Protein AF-A0AB36LYI0-F1 (afdb_monomer)

Radius of gyration: 13.9 Å; Cα contacts (8 Å, |Δi|>4): 112; chains: 1; bounding box: 27×40×31 Å

Solvent-accessible surface area (backbone atoms only — not comparable to full-atom values): 6978 Å² total; per-residue (Å²): 129,86,83,57,65,66,61,52,52,49,51,49,60,76,47,35,66,45,74,67,86,48,62,70,65,51,48,66,52,37,76,75,39,44,75,83,43,56,73,80,88,68,57,70,68,56,54,51,52,52,53,53,49,35,52,47,24,40,74,62,24,79,31,67,65,50,17,51,53,29,49,53,38,46,49,35,44,46,47,21,30,56,56,50,72,48,84,79,88,54,65,70,60,50,56,49,47,55,54,33,59,76,66,71,68,58,53,70,68,63,45,53,57,49,45,34,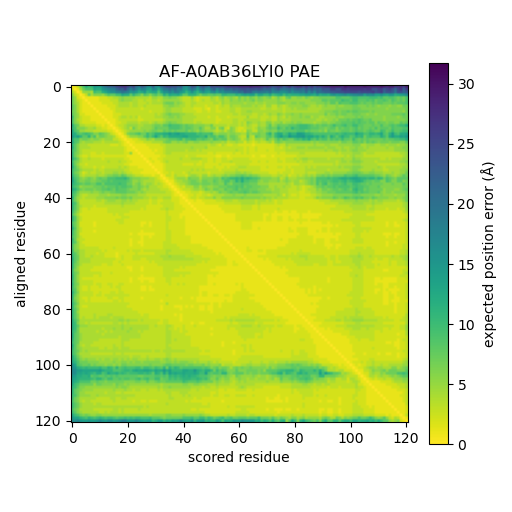71,75,67,76,101

pLDDT: mean 90.46, std 8.04, range [41.5, 97.25]

Secondary structure (DSSP, 8-state):
----HHHHHHHHHHHTT-SS--HHHHHHHHTT--TT--S--S-HHHHHHHHHHHHHHHHH-SSHHHHHHHHHHHHHHHHHHHHTTPPP--HHHHHHHHHHHHTT---HHHHHHHHHHHH--

Sequence (121 aa):
MEFNILDKLKSLKENSLNTGSLFEELGGISDLFSPYLTEKIFENEILTNIWNILIYIYIHNPNKENRLEALSVMYDFYIYTVNIGFSVDKKELNEQYLKLHGNHELDQESKEILEEILFDI

Foldseek 3Di:
DDPDLVVLLVVLQVCLQPQDDCLVSLVVLLVVFALPDLDDPDDLVSLQSLLVSLLSSLQRHPHPVSNVSSLVSNLSSLSRCVSNVHDYDCVSVVVVLVVCVVVVNDDPVSNVSSCCSPVVD

Mean predicted aligned error: 4.12 Å

Organism: Acinetobacter nosocomialis (NCBI:txid106654)

Nearest PDB structures (foldseek):
  6w2v-assembly1_A  TM=5.405E-01  e=4.784E-01  synthetic construct

Structure (mmCIF, N/CA/C/O backbone):
data_AF-A0AB36LYI0-F1
#
_entry.id   AF-A0AB36LYI0-F1
#
loop_
_atom_site.group_PDB
_atom_site.id
_atom_site.type_symbol
_atom_site.label_atom_id
_atom_site.label_alt_id
_atom_site.label_comp_id
_atom_site.label_asym_id
_atom_site.label_entity_id
_atom_site.label_seq_id
_atom_site.pdbx_PDB_ins_code
_atom_site.Cartn_x
_atom_site.Cartn_y
_atom_site.Cartn_z
_atom_site.occupancy
_atom_site.B_iso_or_equiv
_atom_site.auth_seq_id
_atom_site.auth_comp_id
_atom_site.auth_asym_id
_atom_site.auth_atom_id
_atom_site.pdbx_PDB_model_num
ATOM 1 N N . MET A 1 1 ? -1.630 24.682 12.964 1.00 41.50 1 MET A N 1
ATOM 2 C CA . MET A 1 1 ? -1.615 24.513 11.500 1.00 41.50 1 MET A CA 1
ATOM 3 C C . MET A 1 1 ? -2.567 23.366 11.233 1.00 41.50 1 MET A C 1
ATOM 5 O O . MET A 1 1 ? -2.309 22.287 11.747 1.00 41.50 1 MET A O 1
ATOM 9 N N . GLU A 1 2 ? -3.726 23.623 10.625 1.00 47.28 2 GLU A N 1
ATOM 10 C CA . GLU A 1 2 ? -4.670 22.550 10.286 1.00 47.28 2 GLU A CA 1
ATOM 11 C C . GLU A 1 2 ? -4.005 21.634 9.263 1.00 47.28 2 GLU A C 1
ATOM 13 O O . GLU A 1 2 ? -3.550 22.083 8.212 1.00 47.28 2 GLU A O 1
ATOM 18 N N . PHE A 1 3 ? -3.881 20.358 9.610 1.00 63.78 3 PHE A N 1
ATOM 19 C CA . PHE A 1 3 ? -3.395 19.347 8.693 1.00 63.78 3 PHE A CA 1
ATOM 20 C C . PHE A 1 3 ? -4.483 19.086 7.647 1.00 63.78 3 PHE A C 1
ATOM 22 O O . PHE A 1 3 ? -5.468 18.408 7.935 1.00 63.78 3 PHE A O 1
ATOM 29 N N . ASN A 1 4 ? -4.335 19.644 6.443 1.00 83.69 4 ASN A N 1
ATOM 30 C CA . ASN A 1 4 ? -5.264 19.364 5.353 1.00 83.69 4 ASN A CA 1
ATOM 31 C C . ASN A 1 4 ? -4.791 18.142 4.558 1.00 83.69 4 ASN A C 1
ATOM 33 O O . ASN A 1 4 ? -4.040 18.255 3.586 1.00 83.69 4 ASN A O 1
ATOM 37 N N . ILE A 1 5 ? -5.244 16.960 4.982 1.00 84.00 5 ILE A N 1
ATOM 38 C CA . ILE A 1 5 ? -4.981 15.688 4.297 1.00 84.00 5 ILE A CA 1
ATOM 39 C C . ILE A 1 5 ? -5.347 15.749 2.806 1.00 84.00 5 ILE A C 1
ATOM 41 O O . ILE A 1 5 ? -4.650 15.171 1.979 1.00 84.00 5 ILE A O 1
ATOM 45 N N . LEU A 1 6 ? -6.388 16.501 2.435 1.00 85.56 6 LEU A N 1
ATOM 46 C CA . LEU A 1 6 ? -6.842 16.596 1.048 1.00 85.56 6 LEU A CA 1
ATOM 47 C C . LEU A 1 6 ? -5.826 17.318 0.156 1.00 85.56 6 LEU A C 1
ATOM 49 O O . LEU A 1 6 ? -5.579 16.872 -0.963 1.00 85.56 6 LEU A O 1
ATOM 53 N N . ASP A 1 7 ? -5.196 18.384 0.655 1.00 86.00 7 ASP A N 1
ATOM 54 C CA . ASP A 1 7 ? -4.165 19.112 -0.096 1.00 86.00 7 ASP A CA 1
ATOM 55 C C . ASP A 1 7 ? -2.913 18.248 -0.290 1.00 86.00 7 ASP A C 1
ATOM 57 O O . ASP A 1 7 ? -2.338 18.215 -1.381 1.00 86.00 7 ASP A O 1
ATOM 61 N N . LYS A 1 8 ? -2.529 17.480 0.739 1.00 84.81 8 LYS A N 1
ATOM 62 C CA . LYS A 1 8 ? -1.425 16.516 0.634 1.00 84.81 8 LYS A CA 1
ATOM 63 C C . LYS A 1 8 ? -1.722 15.409 -0.369 1.00 84.81 8 LYS A C 1
ATOM 65 O O . LYS A 1 8 ? -0.877 15.121 -1.211 1.00 84.81 8 LYS A O 1
ATOM 70 N N . LEU A 1 9 ? -2.921 14.829 -0.327 1.00 88.12 9 LEU A N 1
ATOM 71 C CA . LEU A 1 9 ? -3.327 13.795 -1.281 1.00 88.12 9 LEU A CA 1
ATOM 72 C C . LEU A 1 9 ? -3.368 14.324 -2.711 1.00 88.12 9 LEU A C 1
ATOM 74 O O . LEU A 1 9 ? -2.956 13.628 -3.639 1.00 88.12 9 LEU A O 1
ATOM 78 N N . LYS A 1 10 ? -3.812 15.569 -2.898 1.00 87.62 10 LYS A N 1
ATOM 79 C CA . LYS A 1 10 ? -3.771 16.229 -4.200 1.00 87.62 10 LYS A CA 1
ATOM 80 C C . LYS A 1 10 ? -2.333 16.380 -4.704 1.00 87.62 10 LYS A C 1
ATOM 82 O O . LYS A 1 10 ? -2.059 15.972 -5.829 1.00 87.62 10 LYS A O 1
ATOM 87 N N . SER A 1 11 ? -1.424 16.883 -3.866 1.00 85.81 11 SER A N 1
ATOM 88 C CA . SER A 1 11 ? -0.002 17.016 -4.214 1.00 85.81 11 SER A CA 1
ATOM 89 C C . SER A 1 11 ? 0.639 15.667 -4.557 1.00 85.81 11 SER A C 1
ATOM 91 O O . SER A 1 11 ? 1.289 15.535 -5.592 1.00 85.81 11 SER A O 1
ATOM 93 N N . LEU A 1 12 ? 0.406 14.637 -3.737 1.00 87.56 12 LEU A N 1
ATOM 94 C CA . LEU A 1 12 ? 0.902 13.278 -3.979 1.00 87.56 12 LEU A CA 1
ATOM 95 C C . LEU A 1 12 ? 0.394 12.717 -5.300 1.00 87.56 12 LEU A C 1
ATOM 97 O O . LEU A 1 12 ? 1.159 12.136 -6.061 1.00 87.56 12 LEU A O 1
ATOM 101 N N . LYS A 1 13 ? -0.888 12.920 -5.605 1.00 87.81 13 LYS A N 1
ATOM 102 C CA . LYS A 1 13 ? -1.471 12.475 -6.867 1.00 87.81 13 LYS A CA 1
ATOM 10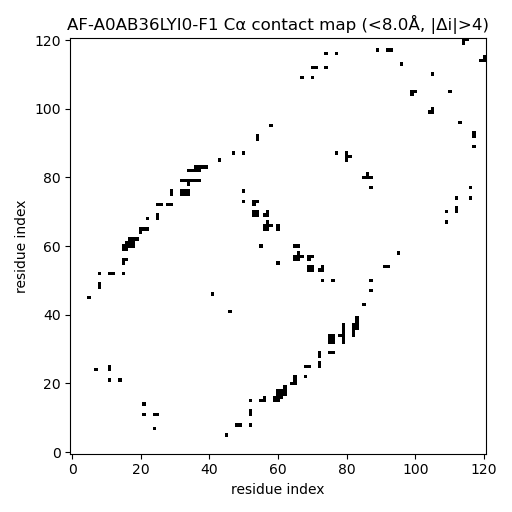3 C C . LYS A 1 13 ? -0.850 13.195 -8.065 1.00 87.81 13 LYS A C 1
ATOM 105 O O . LYS A 1 13 ? -0.524 12.540 -9.052 1.00 87.81 13 LYS A O 1
ATOM 110 N N . GLU A 1 14 ? -0.657 14.509 -7.984 1.00 87.56 14 GLU A N 1
ATOM 111 C CA . GLU A 1 14 ? -0.038 15.314 -9.048 1.00 87.56 14 GLU A CA 1
ATOM 112 C C . GLU A 1 14 ? 1.436 14.940 -9.277 1.00 87.56 14 GLU A C 1
ATOM 114 O O . GLU A 1 14 ? 1.886 14.877 -10.420 1.00 87.56 14 GLU A O 1
ATOM 119 N N . ASN A 1 15 ? 2.162 14.608 -8.207 1.00 86.69 15 ASN A N 1
ATOM 120 C CA . ASN A 1 15 ? 3.575 14.227 -8.253 1.00 86.69 15 ASN A CA 1
ATOM 121 C C . ASN A 1 15 ? 3.812 12.709 -8.323 1.00 86.69 15 ASN A C 1
ATOM 123 O O . ASN A 1 15 ? 4.956 12.265 -8.354 1.00 86.69 15 ASN A O 1
ATOM 127 N N . SER A 1 16 ? 2.753 11.902 -8.399 1.00 84.62 16 SER A N 1
ATOM 128 C CA . SER A 1 16 ? 2.807 10.434 -8.281 1.00 84.62 16 SER A CA 1
ATOM 129 C C . SER A 1 16 ? 3.694 9.732 -9.311 1.00 84.62 16 SER A C 1
ATOM 131 O O . SER A 1 16 ? 4.162 8.626 -9.056 1.00 84.62 16 SER A O 1
ATOM 133 N N . LEU A 1 17 ? 3.941 10.364 -10.461 1.00 88.69 17 LEU A N 1
ATOM 134 C CA . LEU A 1 17 ? 4.803 9.857 -11.536 1.00 88.69 17 LEU A CA 1
ATOM 135 C C . LEU A 1 17 ? 6.139 10.607 -11.645 1.00 88.69 17 LEU A C 1
ATOM 137 O O . LEU A 1 17 ? 6.896 10.391 -12.592 1.00 88.69 17 LEU A O 1
ATOM 141 N N . ASN A 1 18 ? 6.424 11.509 -10.707 1.00 84.50 18 ASN A N 1
ATOM 142 C CA . ASN A 1 18 ? 7.675 12.250 -10.675 1.00 84.50 18 ASN A CA 1
ATOM 143 C C . ASN A 1 18 ? 8.848 11.292 -10.400 1.00 84.50 18 ASN A C 1
ATOM 145 O O . ASN A 1 18 ? 8.731 10.335 -9.633 1.00 84.50 18 ASN A O 1
ATOM 149 N N . THR A 1 19 ? 9.986 11.554 -11.045 1.00 82.50 19 THR A N 1
ATOM 150 C CA . THR A 1 19 ? 11.245 10.834 -10.814 1.00 82.50 19 THR A CA 1
ATOM 151 C C . THR A 1 19 ? 12.001 11.346 -9.587 1.00 82.50 19 THR A C 1
ATOM 153 O O . THR A 1 19 ? 12.882 10.644 -9.091 1.00 82.50 19 THR A O 1
ATOM 156 N N . GLY A 1 20 ? 11.692 12.563 -9.121 1.00 88.06 20 GLY A N 1
ATOM 157 C CA . GLY A 1 20 ? 12.197 13.110 -7.860 1.00 88.06 20 GLY A CA 1
ATOM 158 C C . GLY A 1 20 ? 11.691 12.327 -6.646 1.00 88.06 20 GLY A C 1
ATOM 159 O O . GLY A 1 20 ? 10.727 11.572 -6.751 1.00 88.06 20 GLY A O 1
ATOM 160 N N . SER A 1 21 ? 12.365 12.489 -5.507 1.00 89.44 21 SER A N 1
ATOM 161 C CA . SER A 1 21 ? 11.985 11.819 -4.258 1.00 89.44 21 SER A CA 1
ATOM 162 C C . SER A 1 21 ? 10.623 12.311 -3.763 1.00 89.44 21 SER A C 1
ATOM 164 O O . SER A 1 21 ? 10.391 13.517 -3.744 1.00 89.44 21 SER A O 1
ATOM 166 N N . LEU A 1 22 ? 9.761 11.372 -3.361 1.00 91.25 22 LEU A N 1
ATOM 167 C CA . LEU A 1 22 ? 8.479 11.622 -2.686 1.00 91.25 22 LEU A CA 1
ATOM 168 C C . LEU A 1 22 ? 8.560 11.377 -1.169 1.00 91.25 22 LEU A C 1
ATOM 170 O O . LEU A 1 22 ? 7.536 11.196 -0.510 1.00 91.25 22 LEU A O 1
ATOM 174 N N . PHE A 1 23 ? 9.774 11.300 -0.617 1.00 88.56 23 PHE A N 1
ATOM 175 C CA . PHE A 1 23 ? 10.014 10.914 0.773 1.00 88.56 23 PHE A CA 1
ATOM 176 C C . PHE A 1 23 ? 9.294 11.821 1.782 1.00 88.56 23 PHE A C 1
ATOM 178 O O . PHE A 1 23 ? 8.676 11.325 2.718 1.00 88.56 23 PHE A O 1
ATOM 185 N N . GLU A 1 24 ? 9.322 13.145 1.592 1.00 88.44 24 GLU A N 1
ATOM 186 C CA . GLU A 1 24 ? 8.662 14.074 2.521 1.00 88.44 24 GLU A CA 1
ATOM 187 C C . GLU A 1 24 ? 7.134 13.954 2.461 1.00 88.44 24 GLU A C 1
ATOM 189 O O . GLU A 1 24 ? 6.447 14.000 3.487 1.00 88.44 24 GLU A O 1
ATOM 194 N N . GLU A 1 25 ? 6.582 13.789 1.261 1.00 90.38 25 GLU A N 1
ATOM 195 C CA . GLU A 1 25 ? 5.149 13.651 1.065 1.00 90.38 25 GLU A CA 1
ATOM 196 C C . GLU A 1 25 ? 4.624 12.329 1.624 1.00 90.38 25 GLU A C 1
ATOM 198 O O . GLU A 1 25 ? 3.612 12.341 2.327 1.00 90.38 25 GLU A O 1
ATOM 203 N N . LEU A 1 26 ? 5.312 11.217 1.343 1.00 91.94 26 LEU A N 1
ATOM 204 C CA . LEU A 1 26 ? 4.958 9.881 1.827 1.00 91.94 26 LEU A CA 1
ATOM 205 C C . LEU A 1 26 ? 5.175 9.753 3.337 1.00 91.94 26 LEU A C 1
ATOM 207 O O . LEU A 1 26 ? 4.261 9.315 4.037 1.00 91.94 26 LEU A O 1
ATOM 211 N N . GLY A 1 27 ? 6.306 10.233 3.860 1.00 89.25 27 GLY A N 1
ATOM 212 C CA . GLY A 1 27 ? 6.569 10.270 5.300 1.00 89.25 27 GLY A CA 1
ATOM 213 C C . GLY A 1 27 ? 5.501 11.069 6.045 1.00 89.25 27 GLY A C 1
ATOM 214 O O . GLY A 1 27 ? 4.943 10.614 7.036 1.00 89.25 27 GLY A O 1
ATOM 215 N N . GLY A 1 28 ? 5.078 12.204 5.483 1.00 89.44 28 GLY A N 1
ATOM 216 C CA . GLY A 1 28 ? 3.999 12.999 6.056 1.00 89.44 28 GLY A CA 1
ATOM 217 C C . GLY A 1 28 ? 2.592 12.389 5.958 1.00 89.44 28 GLY A C 1
ATOM 218 O O . GLY A 1 28 ? 1.666 13.001 6.499 1.00 89.44 28 GLY A O 1
ATOM 219 N N . ILE A 1 29 ? 2.409 11.277 5.234 1.00 90.69 29 ILE A N 1
ATOM 220 C CA . ILE A 1 29 ? 1.215 10.418 5.283 1.00 90.69 29 ILE A CA 1
ATOM 221 C C . ILE A 1 29 ? 1.418 9.316 6.326 1.00 90.69 29 ILE A C 1
ATOM 223 O O . ILE A 1 29 ? 0.522 9.126 7.143 1.00 90.69 29 ILE A O 1
ATOM 227 N N . SER A 1 30 ? 2.578 8.646 6.335 1.00 89.94 30 SER A N 1
ATOM 228 C CA . SER A 1 30 ? 2.936 7.631 7.343 1.00 89.94 30 SER A CA 1
ATOM 229 C C . SER A 1 30 ? 2.812 8.178 8.769 1.00 89.94 30 SER A C 1
ATOM 231 O O . SER A 1 30 ? 2.167 7.549 9.598 1.00 89.94 30 SER A O 1
ATOM 233 N N . ASP A 1 31 ? 3.263 9.412 9.027 1.00 89.94 31 ASP A N 1
ATOM 234 C CA . ASP A 1 31 ? 3.181 10.074 10.340 1.00 89.94 31 ASP A CA 1
ATOM 235 C C . ASP A 1 31 ? 1.758 10.144 10.933 1.00 89.94 31 ASP A C 1
ATOM 237 O O . ASP A 1 31 ? 1.584 10.321 12.142 1.00 89.94 31 ASP A O 1
ATOM 241 N N . LEU A 1 32 ? 0.718 10.043 10.099 1.00 88.69 32 LEU A N 1
ATOM 242 C CA . LEU A 1 32 ? -0.679 10.047 10.547 1.00 88.69 32 LEU A CA 1
ATOM 243 C C . LEU A 1 32 ? -1.141 8.694 11.075 1.00 88.69 32 LEU A C 1
ATOM 245 O O . LEU A 1 32 ? -2.131 8.622 11.807 1.00 88.69 32 LEU A O 1
ATOM 249 N N . PHE A 1 33 ? -0.472 7.628 10.654 1.00 87.69 33 PHE A N 1
ATOM 250 C CA . PHE A 1 33 ? -0.882 6.260 10.883 1.00 87.69 33 PHE A CA 1
ATOM 251 C C . PHE A 1 33 ? 0.126 5.604 11.805 1.00 87.69 33 PHE A C 1
ATOM 253 O O . PHE A 1 33 ? 1.234 5.252 11.427 1.00 87.69 33 PHE A O 1
ATOM 260 N N . SER A 1 34 ? -0.279 5.435 13.059 1.00 80.94 34 SER A N 1
ATOM 261 C CA . SER A 1 34 ? 0.465 4.591 13.979 1.00 80.94 34 SER A CA 1
ATOM 262 C C . SER A 1 34 ? -0.110 3.177 13.943 1.00 80.94 34 SER A C 1
ATOM 264 O O . SER A 1 34 ? -1.334 3.031 14.023 1.00 80.94 34 SER A O 1
ATOM 266 N N . PRO A 1 35 ? 0.733 2.130 13.965 1.00 74.06 35 PRO A N 1
ATOM 267 C CA . PRO A 1 35 ? 0.271 0.753 14.124 1.00 74.06 35 PRO A CA 1
ATOM 268 C C . PRO A 1 35 ? -0.415 0.499 15.479 1.00 74.06 35 PRO A C 1
ATOM 270 O O . PRO A 1 35 ? -1.022 -0.549 15.672 1.00 74.06 35 PRO A O 1
ATOM 273 N N . TYR A 1 36 ? -0.353 1.446 16.424 1.00 83.19 36 TYR A N 1
ATOM 274 C CA . TYR A 1 36 ? -1.053 1.379 17.713 1.00 83.19 36 TYR A CA 1
ATOM 275 C C . TYR A 1 36 ? -2.352 2.189 17.743 1.00 83.19 36 TYR A C 1
ATOM 277 O O . TYR A 1 36 ? -3.065 2.173 18.748 1.00 83.19 36 TYR A O 1
ATOM 285 N N . LEU A 1 37 ? -2.653 2.932 16.676 1.00 88.75 37 LEU A N 1
ATOM 286 C CA . LEU A 1 37 ? -3.862 3.733 16.605 1.00 88.75 37 LEU A CA 1
ATOM 287 C C . LEU A 1 37 ? -5.059 2.817 16.333 1.00 88.75 37 LEU A C 1
ATOM 289 O O . LEU A 1 37 ? -5.100 2.099 15.337 1.00 88.75 37 LEU A O 1
ATOM 293 N N . THR A 1 38 ? -6.036 2.859 17.234 1.00 88.94 38 THR A N 1
ATOM 294 C CA . THR A 1 38 ? -7.276 2.065 17.167 1.00 88.94 38 THR A CA 1
ATOM 295 C C . THR A 1 38 ? -8.518 2.933 16.976 1.00 88.94 38 THR A C 1
ATOM 297 O O . THR A 1 38 ? -9.628 2.419 16.847 1.00 88.94 38 THR A O 1
ATOM 300 N N . GLU A 1 39 ? -8.347 4.256 16.934 1.00 90.94 39 GLU A N 1
ATOM 301 C CA . GLU A 1 39 ? -9.421 5.206 16.673 1.00 90.94 39 GLU A CA 1
ATOM 302 C C . GLU A 1 39 ? -9.465 5.594 15.193 1.00 90.94 39 GLU A C 1
ATOM 304 O O . GLU A 1 39 ? -8.452 5.854 14.534 1.00 90.94 39 GLU A O 1
ATOM 309 N N . LYS A 1 40 ? -10.683 5.665 14.660 1.00 90.81 40 LYS A N 1
ATOM 310 C CA . LYS A 1 40 ? -10.922 6.130 13.302 1.00 90.81 40 LYS A CA 1
ATOM 311 C C . LYS A 1 40 ? -10.830 7.657 13.241 1.00 90.81 40 LYS A C 1
ATOM 313 O O . LYS A 1 40 ? -11.758 8.344 13.657 1.00 90.81 40 LYS A O 1
ATOM 318 N N . ILE A 1 41 ? -9.737 8.168 12.674 1.00 89.81 41 ILE A N 1
ATOM 319 C CA . ILE A 1 41 ? -9.440 9.609 12.596 1.00 89.81 41 ILE A CA 1
ATOM 320 C C . ILE A 1 41 ? -9.863 10.254 11.268 1.00 89.81 41 ILE A C 1
ATOM 322 O O . ILE A 1 41 ? -9.930 11.476 11.174 1.00 89.81 41 ILE A O 1
ATOM 326 N N . PHE A 1 42 ? -10.190 9.449 10.251 1.00 91.31 42 PHE A N 1
ATOM 327 C CA . PHE A 1 42 ? -10.646 9.923 8.942 1.00 91.31 42 PHE A CA 1
ATOM 328 C C . PHE A 1 42 ? -11.909 9.197 8.472 1.00 91.31 42 PHE A C 1
ATOM 330 O O . PHE A 1 42 ? -12.185 8.054 8.844 1.00 91.31 42 PHE A O 1
ATOM 337 N N . GLU A 1 43 ? -12.679 9.860 7.612 1.00 93.44 43 GLU A N 1
ATOM 338 C CA . GLU A 1 43 ? -13.828 9.259 6.937 1.00 93.44 43 GLU A CA 1
ATOM 339 C C . GLU A 1 43 ? -13.398 8.171 5.939 1.00 93.44 43 GLU A C 1
ATOM 341 O O . GLU A 1 43 ? -12.297 8.209 5.388 1.00 93.44 43 GLU A O 1
ATOM 346 N N . ASN A 1 44 ? -14.289 7.211 5.659 1.00 94.50 44 ASN A N 1
ATOM 347 C CA . ASN A 1 44 ? -13.997 6.083 4.759 1.00 94.50 44 ASN A CA 1
ATOM 348 C C . ASN A 1 44 ? -13.551 6.531 3.362 1.00 94.50 44 ASN A C 1
ATOM 350 O O . ASN A 1 44 ? -12.707 5.876 2.756 1.00 94.50 44 ASN A O 1
ATOM 354 N N . GLU A 1 45 ? -14.114 7.625 2.846 1.00 94.38 45 GLU A N 1
ATOM 355 C CA . GLU A 1 45 ? -13.744 8.170 1.537 1.00 94.38 45 GLU A CA 1
ATOM 356 C C . GLU A 1 45 ? -12.278 8.619 1.512 1.00 94.38 45 GLU A C 1
ATOM 358 O O . GLU A 1 45 ? -11.547 8.310 0.573 1.00 94.38 45 GLU A O 1
ATOM 363 N N . ILE A 1 46 ? -11.820 9.281 2.578 1.00 94.31 46 ILE A N 1
ATOM 364 C CA . ILE A 1 46 ? -10.428 9.720 2.710 1.00 94.31 46 ILE A CA 1
ATOM 365 C C . ILE A 1 46 ? -9.508 8.501 2.807 1.00 94.31 46 ILE A C 1
ATOM 367 O O . ILE A 1 46 ? -8.525 8.435 2.077 1.00 94.31 46 ILE A O 1
ATOM 371 N N . LEU A 1 47 ? -9.852 7.512 3.640 1.00 95.56 47 LEU A N 1
ATOM 372 C CA . LEU A 1 47 ? -9.076 6.271 3.773 1.00 95.56 47 LEU A CA 1
ATOM 373 C C . LEU A 1 47 ? -8.949 5.528 2.434 1.00 95.56 47 LEU A C 1
ATOM 375 O O . LEU A 1 47 ? -7.863 5.097 2.055 1.00 95.56 47 LEU A O 1
ATOM 379 N N . THR A 1 48 ? -10.047 5.449 1.682 1.00 96.25 48 THR A N 1
ATOM 380 C CA . THR A 1 48 ? -10.068 4.847 0.342 1.00 96.25 48 THR A CA 1
ATOM 381 C C . THR A 1 48 ? -9.170 5.620 -0.627 1.00 96.25 48 THR A C 1
ATOM 383 O O . THR A 1 48 ? -8.406 5.022 -1.380 1.00 96.25 48 THR A O 1
ATOM 386 N N . ASN A 1 49 ? -9.213 6.955 -0.594 1.00 95.38 49 ASN A N 1
ATOM 387 C CA . ASN A 1 49 ? -8.375 7.793 -1.450 1.00 95.38 49 ASN A CA 1
ATOM 388 C C . ASN A 1 49 ? -6.880 7.659 -1.128 1.00 95.38 49 ASN A C 1
ATOM 390 O O . ASN A 1 49 ? -6.077 7.606 -2.058 1.00 95.38 49 ASN A O 1
ATOM 394 N N . ILE A 1 50 ? -6.512 7.580 0.155 1.00 95.81 50 ILE A N 1
ATOM 395 C CA . ILE A 1 50 ? -5.126 7.336 0.588 1.00 95.81 50 ILE A CA 1
ATOM 396 C C . ILE A 1 50 ? -4.637 6.009 0.018 1.00 95.81 50 ILE A C 1
ATOM 398 O O . ILE A 1 50 ? -3.635 5.985 -0.695 1.00 95.81 50 ILE A O 1
ATOM 402 N N . TRP A 1 51 ? -5.389 4.935 0.255 1.00 97.25 51 TRP A N 1
ATOM 403 C CA . TRP A 1 51 ? -5.049 3.600 -0.227 1.00 97.25 51 TRP A CA 1
ATOM 404 C C . TRP A 1 51 ? -4.837 3.554 -1.745 1.00 97.25 51 TRP A C 1
ATOM 406 O O . TRP A 1 51 ? -3.806 3.080 -2.220 1.00 97.25 51 TRP A O 1
ATOM 416 N N . ASN A 1 52 ? -5.770 4.125 -2.510 1.00 96.44 52 ASN A N 1
ATOM 417 C CA . ASN A 1 52 ? -5.703 4.131 -3.971 1.00 96.44 52 ASN A CA 1
ATOM 418 C C . ASN A 1 52 ? -4.497 4.918 -4.504 1.00 96.44 52 ASN A C 1
ATOM 420 O O . ASN A 1 52 ? -3.881 4.513 -5.487 1.00 96.44 52 ASN A O 1
ATOM 424 N N . ILE A 1 53 ? -4.143 6.044 -3.874 1.00 95.94 53 ILE A N 1
ATOM 425 C CA . ILE A 1 53 ? -2.964 6.828 -4.270 1.00 95.94 53 ILE A CA 1
ATOM 426 C C . ILE A 1 53 ? -1.681 6.051 -3.978 1.00 95.94 53 ILE A C 1
ATOM 428 O O . ILE A 1 53 ? -0.785 6.032 -4.821 1.00 95.94 53 ILE A O 1
ATOM 432 N N . LEU A 1 54 ? -1.596 5.392 -2.821 1.00 96.94 54 LEU A N 1
ATOM 433 C CA . LEU A 1 54 ? -0.429 4.595 -2.456 1.00 96.94 54 LEU A CA 1
ATOM 434 C C . LEU A 1 54 ? -0.230 3.410 -3.412 1.00 96.94 54 LEU A C 1
ATOM 436 O O . LEU A 1 54 ? 0.874 3.241 -3.930 1.00 96.94 54 LEU A O 1
ATOM 440 N N . ILE A 1 55 ? -1.301 2.670 -3.740 1.00 97.00 55 ILE A N 1
ATOM 441 C CA . ILE A 1 55 ? -1.268 1.619 -4.773 1.00 97.00 55 ILE A CA 1
ATOM 442 C C . ILE A 1 55 ? -0.780 2.194 -6.101 1.00 97.00 55 ILE A C 1
ATOM 444 O O . ILE A 1 55 ? 0.124 1.638 -6.725 1.00 97.00 55 ILE A O 1
ATOM 448 N N . TYR A 1 56 ? -1.340 3.324 -6.531 1.00 95.94 56 TYR A N 1
ATOM 449 C CA . TYR A 1 56 ? -0.975 3.929 -7.805 1.00 95.94 56 TYR A CA 1
ATOM 450 C C . TYR A 1 56 ? 0.516 4.302 -7.863 1.00 95.94 56 TYR A C 1
ATOM 452 O O . TYR A 1 56 ? 1.184 4.018 -8.859 1.00 95.94 56 TYR A O 1
ATOM 460 N N . ILE A 1 57 ? 1.063 4.898 -6.797 1.00 96.06 57 ILE A N 1
ATOM 461 C CA . ILE A 1 57 ? 2.495 5.222 -6.705 1.00 96.06 57 ILE A CA 1
ATOM 462 C C . ILE A 1 57 ? 3.326 3.936 -6.730 1.00 96.06 57 ILE A C 1
ATOM 464 O O . ILE A 1 57 ? 4.267 3.844 -7.519 1.00 96.06 57 ILE A O 1
ATOM 468 N N . TYR A 1 58 ? 2.956 2.931 -5.932 1.00 95.88 58 TYR A N 1
ATOM 469 C CA . TYR A 1 58 ? 3.652 1.646 -5.891 1.00 95.88 58 TYR A CA 1
ATOM 470 C C . TYR A 1 58 ? 3.710 0.968 -7.268 1.00 95.88 58 TYR A C 1
ATOM 472 O O . TYR A 1 58 ? 4.754 0.454 -7.657 1.00 95.88 58 TYR A O 1
ATOM 480 N N . ILE A 1 59 ? 2.624 0.990 -8.041 1.00 94.38 59 ILE A N 1
ATOM 481 C CA . ILE A 1 59 ? 2.559 0.301 -9.337 1.00 94.38 59 ILE A CA 1
ATOM 482 C C . ILE A 1 59 ? 3.229 1.110 -10.453 1.00 94.38 59 ILE A C 1
ATOM 484 O O . ILE A 1 59 ? 3.910 0.537 -11.309 1.00 94.38 59 ILE A O 1
ATOM 488 N N . HIS A 1 60 ? 3.024 2.429 -10.481 1.00 94.06 60 HIS A N 1
ATOM 489 C CA . HIS A 1 60 ? 3.307 3.243 -11.665 1.00 94.06 60 HIS A CA 1
ATOM 490 C C . HIS A 1 60 ? 4.477 4.213 -11.524 1.00 94.06 60 HIS A C 1
ATOM 492 O O . HIS A 1 60 ? 4.950 4.713 -12.550 1.00 94.06 60 HIS A O 1
ATOM 498 N N . ASN A 1 61 ? 4.964 4.503 -10.312 1.00 95.44 61 ASN A N 1
ATOM 499 C CA . ASN A 1 61 ? 6.057 5.460 -10.173 1.00 95.44 61 ASN A CA 1
ATOM 500 C C . ASN A 1 61 ? 7.329 4.908 -10.851 1.00 95.44 61 ASN A C 1
ATOM 502 O O . ASN A 1 61 ? 7.715 3.766 -10.590 1.00 95.44 61 ASN A O 1
ATOM 506 N N . PRO A 1 62 ? 8.005 5.680 -11.723 1.00 93.25 62 PRO A N 1
ATOM 507 C CA . PRO A 1 62 ? 9.194 5.206 -12.432 1.00 93.25 62 PRO A CA 1
ATOM 508 C C . PRO A 1 62 ? 10.399 4.981 -11.505 1.00 93.25 62 PRO A C 1
ATOM 510 O O . PRO A 1 62 ? 11.234 4.115 -11.782 1.00 93.25 62 PRO A O 1
ATOM 513 N N . ASN A 1 63 ? 10.485 5.711 -10.392 1.00 93.56 63 ASN A N 1
ATOM 514 C CA . ASN A 1 63 ? 11.559 5.599 -9.414 1.00 93.56 63 ASN A CA 1
ATOM 515 C C . ASN A 1 63 ? 11.288 4.431 -8.444 1.00 93.56 63 ASN A C 1
ATOM 517 O O . ASN A 1 63 ? 10.246 4.377 -7.793 1.00 93.56 63 ASN A O 1
ATOM 521 N N . LYS A 1 64 ? 12.241 3.492 -8.336 1.00 91.56 64 LYS A N 1
ATOM 522 C CA . LYS A 1 64 ? 12.128 2.327 -7.444 1.00 91.56 64 LYS A CA 1
ATOM 523 C C . LYS A 1 64 ? 12.032 2.723 -5.968 1.00 91.56 64 LYS A C 1
ATOM 525 O O . LYS A 1 64 ? 11.261 2.101 -5.251 1.00 91.56 64 LYS A O 1
ATOM 530 N N . GLU A 1 65 ? 12.777 3.732 -5.533 1.00 93.19 65 GLU A N 1
ATOM 531 C CA . GLU A 1 65 ? 12.792 4.176 -4.134 1.00 93.19 65 GLU A CA 1
ATOM 532 C C . GLU A 1 65 ? 11.417 4.704 -3.721 1.00 93.19 65 GLU A C 1
ATOM 534 O O . GLU A 1 65 ? 10.887 4.281 -2.704 1.00 93.19 65 GLU A O 1
ATOM 539 N N . ASN A 1 66 ? 10.770 5.506 -4.573 1.00 94.81 66 ASN A N 1
ATOM 540 C CA . ASN A 1 66 ? 9.403 5.977 -4.325 1.00 94.81 66 ASN A CA 1
ATOM 541 C C . ASN A 1 66 ? 8.387 4.827 -4.261 1.00 94.81 66 ASN A C 1
ATOM 543 O O . ASN A 1 66 ? 7.440 4.893 -3.482 1.00 94.81 66 ASN A O 1
ATOM 547 N N . ARG A 1 67 ? 8.562 3.776 -5.081 1.00 94.81 67 ARG A N 1
ATOM 548 C CA . ARG A 1 67 ? 7.705 2.581 -5.009 1.00 94.81 67 ARG A CA 1
ATOM 549 C C . ARG A 1 67 ? 7.883 1.858 -3.674 1.00 94.81 67 ARG A C 1
ATOM 551 O O . ARG A 1 67 ? 6.889 1.495 -3.060 1.00 94.81 67 ARG A O 1
ATOM 558 N N . LEU A 1 68 ? 9.123 1.658 -3.227 1.00 94.12 68 LEU A N 1
ATOM 559 C CA . LEU A 1 68 ? 9.411 0.997 -1.950 1.00 94.12 68 LEU A CA 1
ATOM 560 C C . LEU A 1 68 ? 8.912 1.817 -0.757 1.00 94.12 68 LEU A C 1
ATOM 562 O O . LEU A 1 68 ? 8.276 1.263 0.132 1.00 94.12 68 LEU A O 1
ATOM 566 N N . GLU A 1 69 ? 9.119 3.132 -0.780 1.00 94.44 69 GLU A N 1
ATOM 567 C CA . GLU A 1 69 ? 8.594 4.037 0.242 1.00 94.44 69 GLU A CA 1
ATOM 568 C C . GLU A 1 69 ? 7.064 3.945 0.303 1.00 94.44 69 GLU A C 1
ATOM 570 O O . GLU A 1 69 ? 6.492 3.736 1.369 1.00 94.44 69 GLU A O 1
ATOM 575 N N . ALA A 1 70 ? 6.386 3.993 -0.850 1.00 96.00 70 ALA A N 1
ATOM 576 C CA . ALA A 1 70 ? 4.937 3.826 -0.902 1.00 96.00 70 ALA A CA 1
ATOM 577 C C . ALA A 1 70 ? 4.493 2.473 -0.329 1.00 96.00 70 ALA A C 1
ATOM 579 O O . ALA A 1 70 ? 3.514 2.440 0.409 1.00 96.00 70 ALA A O 1
ATOM 580 N N . LEU A 1 71 ? 5.215 1.383 -0.612 1.00 96.62 71 LEU A N 1
ATOM 581 C CA . LEU A 1 71 ? 4.921 0.061 -0.054 1.00 96.62 71 LEU A CA 1
ATOM 582 C C . LEU A 1 71 ? 5.077 0.029 1.477 1.00 96.62 71 LEU A C 1
ATOM 584 O O . LEU A 1 71 ? 4.228 -0.547 2.155 1.00 96.62 71 LEU A O 1
ATOM 588 N N . SER A 1 72 ? 6.097 0.693 2.026 1.00 94.56 72 SER A N 1
ATOM 589 C CA . SER A 1 72 ? 6.257 0.845 3.478 1.00 94.56 72 SER A CA 1
ATOM 590 C C . SER A 1 72 ? 5.077 1.604 4.090 1.00 94.56 72 SER A C 1
ATOM 592 O O . SER A 1 72 ? 4.476 1.147 5.059 1.00 94.56 72 SER A O 1
ATOM 594 N N . VAL A 1 73 ? 4.670 2.726 3.485 1.00 95.62 73 VAL A N 1
ATOM 595 C CA . VAL A 1 73 ? 3.512 3.501 3.965 1.00 95.62 73 VAL A CA 1
ATOM 596 C C . VAL A 1 73 ? 2.204 2.717 3.818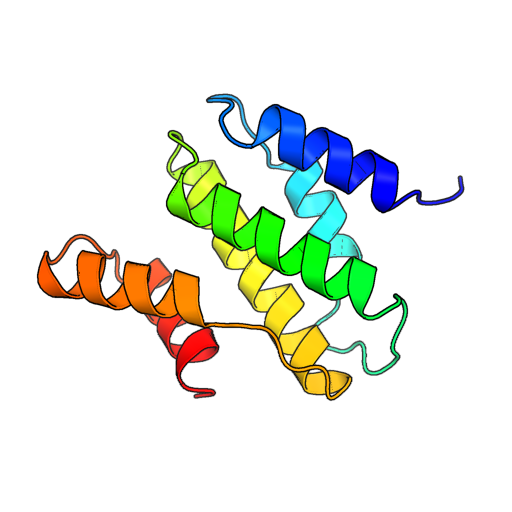 1.00 95.62 73 VAL A C 1
ATOM 598 O O . VAL A 1 73 ? 1.322 2.816 4.672 1.00 95.62 73 VAL A O 1
ATOM 601 N N . MET A 1 74 ? 2.061 1.910 2.761 1.00 96.31 74 MET A N 1
ATOM 602 C CA . MET A 1 74 ? 0.920 1.003 2.601 1.00 96.31 74 MET A CA 1
ATOM 603 C C . MET A 1 74 ? 0.826 0.014 3.753 1.00 96.31 74 MET A C 1
ATOM 605 O O . MET A 1 74 ? -0.284 -0.267 4.194 1.00 96.31 74 MET A O 1
ATOM 609 N N . TYR A 1 75 ? 1.954 -0.500 4.237 1.00 95.06 75 TYR A N 1
ATOM 610 C CA . TYR A 1 75 ? 1.978 -1.441 5.347 1.00 95.06 75 TYR A CA 1
ATOM 611 C C . TYR A 1 75 ? 1.517 -0.798 6.663 1.00 95.06 75 TYR A C 1
ATOM 613 O O . TYR A 1 75 ? 0.585 -1.304 7.293 1.00 95.06 75 TYR A O 1
ATOM 621 N N . ASP A 1 76 ? 2.067 0.367 7.021 1.00 93.94 76 ASP A N 1
ATOM 622 C CA . ASP A 1 76 ? 1.634 1.126 8.207 1.00 93.94 76 ASP A CA 1
ATOM 623 C C . ASP A 1 76 ? 0.134 1.448 8.149 1.00 93.94 76 ASP A C 1
ATOM 625 O O . ASP A 1 76 ? -0.620 1.242 9.108 1.00 93.94 76 ASP A O 1
ATOM 629 N N . PHE A 1 77 ? -0.317 1.924 6.984 1.00 95.31 77 PHE A N 1
ATOM 630 C CA . PHE A 1 77 ? -1.719 2.227 6.741 1.00 95.31 77 PHE A CA 1
ATOM 631 C C . PHE A 1 77 ? -2.588 0.970 6.828 1.00 95.31 77 PHE A C 1
ATOM 633 O O . PHE A 1 77 ? -3.675 1.013 7.403 1.00 95.31 77 PHE A O 1
ATOM 640 N N . TYR A 1 78 ? -2.120 -0.159 6.300 1.00 95.62 78 TYR A N 1
ATOM 641 C CA . TYR A 1 78 ? -2.846 -1.419 6.342 1.00 95.62 78 TYR A CA 1
ATOM 642 C C . TYR A 1 78 ? -3.093 -1.874 7.784 1.00 95.62 78 TYR A C 1
ATOM 644 O O . TYR A 1 78 ? -4.250 -2.098 8.154 1.00 95.62 78 TYR A O 1
ATOM 652 N N . ILE A 1 79 ? -2.053 -1.900 8.626 1.00 94.25 79 ILE A N 1
ATOM 653 C CA . ILE A 1 79 ? -2.181 -2.223 10.058 1.00 94.25 79 ILE A CA 1
ATOM 654 C C . ILE A 1 79 ? -3.197 -1.295 10.726 1.00 94.25 79 ILE A C 1
ATOM 656 O O . ILE A 1 79 ? -4.095 -1.751 11.438 1.00 94.25 79 ILE A O 1
ATOM 660 N N . TYR A 1 80 ? -3.101 0.010 10.459 1.00 95.06 80 TYR A N 1
ATOM 661 C CA . TYR A 1 80 ? -4.069 0.974 10.965 1.00 95.06 80 TYR A CA 1
ATOM 662 C C . TYR A 1 80 ? -5.506 0.621 10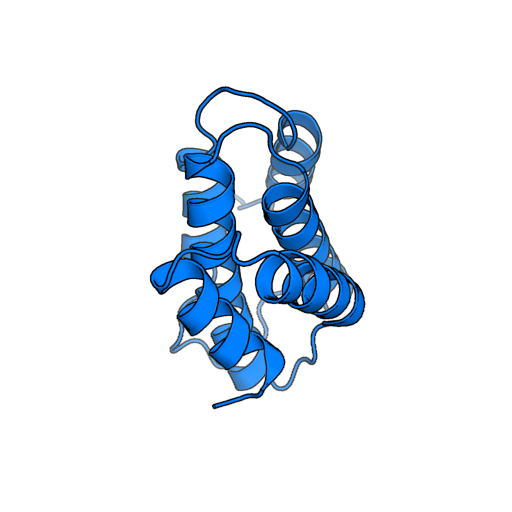.551 1.00 95.06 80 TYR A C 1
ATOM 664 O O . TYR A 1 80 ? -6.401 0.593 11.399 1.00 95.06 80 TYR A O 1
ATOM 672 N N . THR A 1 81 ? -5.744 0.309 9.273 1.00 94.56 81 THR A N 1
ATOM 673 C CA . THR A 1 81 ? -7.086 -0.040 8.787 1.00 94.56 81 THR A CA 1
ATOM 674 C C . THR A 1 81 ? -7.642 -1.299 9.445 1.00 94.56 81 THR A C 1
ATOM 676 O O . THR A 1 81 ? -8.810 -1.304 9.841 1.00 94.56 81 THR A O 1
ATOM 679 N N . VAL A 1 82 ? -6.801 -2.314 9.663 1.00 94.31 82 VAL A N 1
ATOM 680 C CA . VAL A 1 82 ? -7.161 -3.528 10.409 1.00 94.31 82 VAL A CA 1
ATOM 681 C C . VAL A 1 82 ? -7.584 -3.176 11.837 1.00 94.31 82 VAL A C 1
ATOM 683 O O . VAL A 1 82 ? -8.658 -3.594 12.275 1.00 94.31 82 VAL A O 1
ATOM 686 N N . ASN A 1 83 ? -6.806 -2.346 12.538 1.00 93.56 83 ASN A N 1
ATOM 687 C CA . ASN A 1 83 ? -7.084 -1.948 13.921 1.00 93.56 83 ASN A CA 1
ATOM 688 C C . ASN A 1 83 ? -8.422 -1.219 14.095 1.00 93.56 83 ASN A C 1
ATOM 690 O O . ASN A 1 83 ? -9.076 -1.374 15.127 1.00 93.56 83 ASN A O 1
ATOM 694 N N . ILE A 1 84 ? -8.839 -0.429 13.103 1.00 94.62 84 ILE A N 1
ATOM 695 C CA . ILE A 1 84 ? -10.112 0.308 13.136 1.00 94.62 84 ILE A CA 1
ATOM 696 C C . ILE A 1 84 ? -11.278 -0.463 12.494 1.00 94.62 84 ILE A C 1
ATOM 698 O O . ILE A 1 84 ? -12.382 0.076 12.383 1.00 94.62 84 ILE A O 1
ATOM 702 N N . GLY A 1 85 ? -11.048 -1.698 12.033 1.00 93.88 85 GLY A N 1
ATOM 703 C CA . GLY A 1 85 ? -12.053 -2.522 11.356 1.00 93.88 85 GLY A CA 1
ATOM 704 C C . GLY A 1 85 ? -12.469 -2.002 9.973 1.00 93.88 85 GLY A C 1
ATOM 705 O O . GLY A 1 85 ? -13.595 -2.249 9.537 1.00 93.88 85 GLY A O 1
ATOM 706 N N . PHE A 1 86 ? -11.596 -1.260 9.289 1.00 94.62 86 PHE A N 1
ATOM 707 C CA . PHE A 1 86 ? -11.795 -0.810 7.912 1.00 94.62 86 PHE A CA 1
ATOM 708 C C . PHE A 1 86 ? -11.138 -1.792 6.936 1.00 94.62 86 PHE A C 1
ATOM 710 O O . PHE A 1 86 ? -9.989 -2.180 7.110 1.00 94.62 86 PHE A O 1
ATOM 717 N N . SER A 1 87 ? -11.861 -2.185 5.887 1.00 94.31 87 SER A N 1
ATOM 718 C CA . SER A 1 87 ? -11.341 -3.078 4.849 1.00 94.31 87 SER A CA 1
ATOM 719 C C . SER A 1 87 ? -10.930 -2.274 3.619 1.00 94.31 87 SER A C 1
ATOM 721 O O . SER A 1 87 ? -11.728 -1.506 3.081 1.00 94.31 87 SER A O 1
ATOM 723 N N . VAL A 1 88 ? 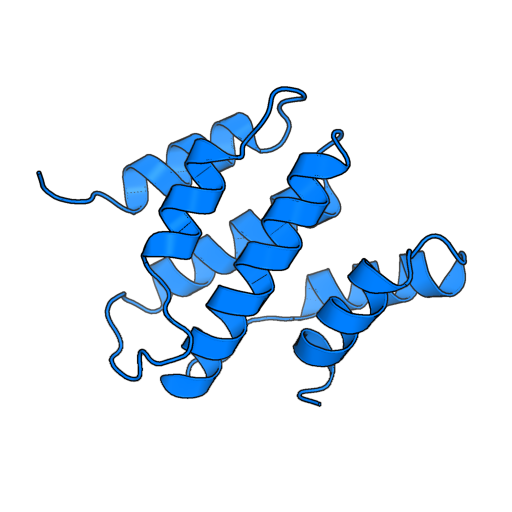-9.685 -2.461 3.186 1.00 95.50 88 VAL A N 1
ATOM 724 C CA . VAL A 1 88 ? -9.140 -1.886 1.951 1.00 95.50 88 VAL A CA 1
ATOM 725 C C . VAL A 1 88 ? -9.408 -2.796 0.748 1.00 95.50 88 VAL A C 1
ATOM 727 O O . VAL A 1 88 ? -9.426 -4.021 0.879 1.00 95.50 88 VAL A O 1
ATOM 730 N N . ASP A 1 89 ? -9.588 -2.210 -0.439 1.00 96.12 89 ASP A N 1
ATOM 731 C CA . ASP A 1 89 ? -9.697 -2.977 -1.685 1.00 96.12 89 ASP A CA 1
ATOM 732 C C . ASP A 1 89 ? -8.307 -3.411 -2.170 1.00 96.12 89 ASP A C 1
ATOM 734 O O . ASP A 1 89 ? -7.483 -2.595 -2.580 1.00 96.12 89 ASP A O 1
ATOM 738 N N . LYS A 1 90 ? -8.043 -4.716 -2.129 1.00 95.12 90 LYS A N 1
ATOM 739 C CA . LYS A 1 90 ? -6.746 -5.308 -2.482 1.00 95.12 90 LYS A CA 1
ATOM 740 C C . LYS A 1 90 ? -6.668 -5.770 -3.940 1.00 95.12 90 LYS A C 1
ATOM 742 O O . LYS A 1 90 ? -5.652 -6.337 -4.336 1.00 95.12 90 LYS A O 1
ATOM 747 N N . LYS A 1 91 ? -7.724 -5.580 -4.743 1.00 95.75 91 LYS A N 1
ATOM 748 C CA . LYS A 1 91 ? -7.835 -6.185 -6.078 1.00 95.75 91 LYS A CA 1
ATOM 749 C C . LYS A 1 91 ? -6.667 -5.819 -6.997 1.00 95.75 91 LYS A C 1
ATOM 751 O O . LYS A 1 91 ? -6.015 -6.713 -7.528 1.00 95.75 91 LYS A O 1
ATOM 756 N N . GLU A 1 92 ? -6.398 -4.527 -7.165 1.00 95.44 92 GLU A N 1
ATOM 757 C CA . GLU A 1 92 ? -5.341 -4.036 -8.062 1.00 95.44 92 GLU A CA 1
ATOM 758 C C . GLU A 1 92 ? -3.943 -4.456 -7.579 1.00 95.44 92 GLU A C 1
ATOM 760 O O . GLU A 1 92 ? -3.104 -4.894 -8.367 1.00 95.44 92 GLU A O 1
ATOM 765 N N . LEU A 1 93 ? -3.723 -4.422 -6.261 1.00 95.94 93 LEU A N 1
ATOM 766 C CA . LEU A 1 93 ? -2.476 -4.874 -5.648 1.00 95.94 93 LEU A CA 1
ATOM 767 C C . LEU A 1 93 ? -2.232 -6.372 -5.884 1.00 95.94 93 LEU A C 1
ATOM 769 O O . LEU A 1 93 ? -1.122 -6.771 -6.231 1.00 95.94 93 LEU A O 1
ATOM 773 N N . ASN A 1 94 ? -3.272 -7.197 -5.744 1.00 95.50 94 ASN A N 1
ATOM 774 C CA . ASN A 1 94 ? -3.198 -8.634 -5.988 1.00 95.50 94 ASN A CA 1
ATOM 775 C C . ASN A 1 94 ? -2.903 -8.949 -7.465 1.00 95.50 94 ASN A C 1
ATOM 777 O O . ASN A 1 94 ? -2.076 -9.809 -7.765 1.00 95.50 94 ASN A O 1
ATOM 781 N N . GLU A 1 95 ? -3.536 -8.231 -8.399 1.00 95.38 95 GLU A N 1
ATOM 782 C CA . GLU A 1 95 ? -3.246 -8.355 -9.834 1.00 95.38 95 GLU A CA 1
ATOM 783 C C . GLU A 1 95 ? -1.769 -8.043 -10.134 1.00 95.38 95 GLU A C 1
ATOM 785 O O . GLU A 1 95 ? -1.111 -8.791 -10.868 1.00 95.38 95 GLU A O 1
ATOM 790 N N . GLN A 1 96 ? -1.219 -6.993 -9.516 1.00 93.94 96 GLN A N 1
ATOM 791 C CA . GLN A 1 96 ? 0.193 -6.648 -9.661 1.00 93.94 96 GLN A CA 1
ATOM 792 C C . GLN A 1 96 ? 1.128 -7.682 -9.011 1.00 93.94 96 GLN A C 1
ATOM 794 O O . GLN A 1 96 ? 2.123 -8.063 -9.632 1.00 93.94 96 GLN A O 1
ATOM 799 N N . TYR A 1 97 ? 0.820 -8.172 -7.805 1.00 94.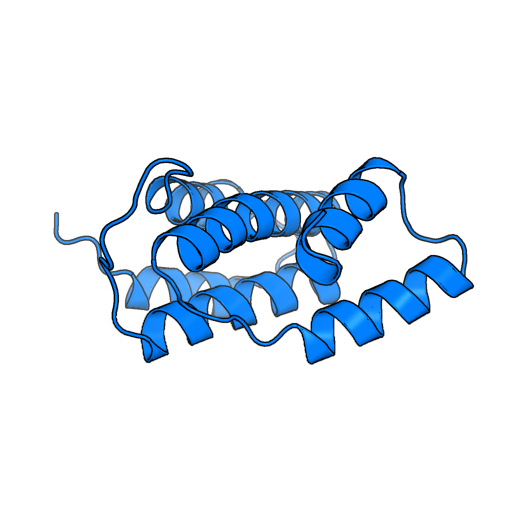75 97 TYR A N 1
ATOM 800 C CA . TYR A 1 97 ? 1.608 -9.214 -7.133 1.00 94.75 97 TYR A CA 1
ATOM 801 C C . TYR A 1 97 ? 1.723 -10.469 -8.003 1.00 94.75 97 TYR A C 1
ATOM 803 O O . TYR A 1 97 ? 2.830 -10.937 -8.265 1.00 94.75 97 TYR A O 1
ATOM 811 N N . LEU A 1 98 ? 0.600 -10.973 -8.528 1.00 93.88 98 LEU A N 1
ATOM 812 C CA . LEU A 1 98 ? 0.582 -12.167 -9.379 1.00 93.88 98 LEU A CA 1
ATOM 813 C C . LEU A 1 98 ? 1.441 -11.992 -10.637 1.00 93.88 98 LEU A C 1
ATOM 815 O O . LEU A 1 98 ? 2.158 -12.915 -11.032 1.00 93.88 98 LEU A O 1
ATOM 819 N N . LYS A 1 99 ? 1.402 -10.802 -11.245 1.00 93.44 99 LYS A N 1
ATOM 820 C CA . LYS A 1 99 ? 2.214 -10.464 -12.417 1.00 93.44 99 LYS A CA 1
ATOM 821 C C . LYS A 1 99 ? 3.711 -10.475 -12.098 1.00 93.44 99 LYS A C 1
ATOM 823 O O . LYS A 1 99 ? 4.474 -11.123 -12.810 1.00 93.44 99 LYS A O 1
ATOM 828 N N . LEU A 1 100 ? 4.134 -9.778 -11.044 1.00 90.44 100 LEU A N 1
ATOM 829 C CA . LEU A 1 100 ? 5.5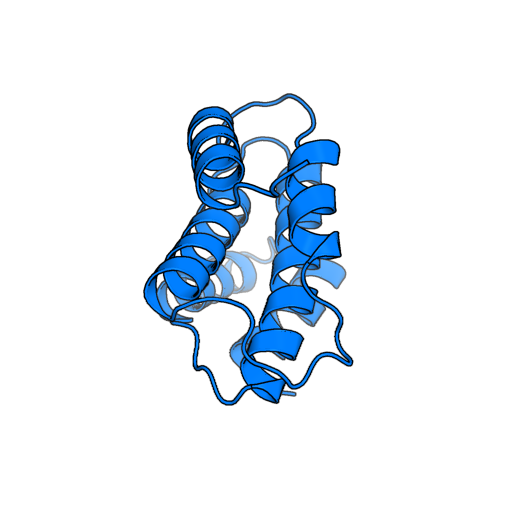54 -9.665 -10.698 1.00 90.44 100 LEU A CA 1
ATOM 830 C C . LEU A 1 100 ? 6.120 -10.981 -10.141 1.00 90.44 100 LEU A C 1
ATOM 832 O O . LEU A 1 100 ? 7.2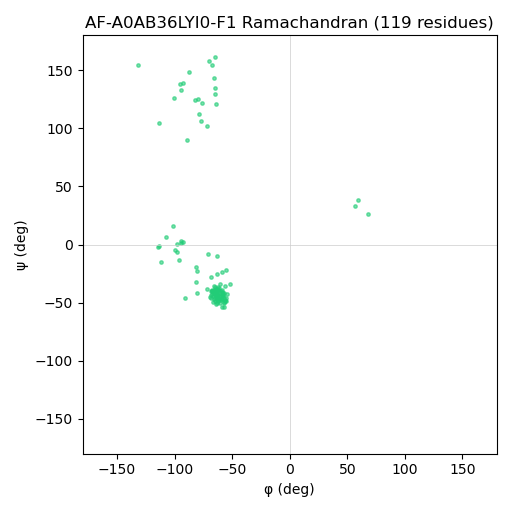41 -11.364 -10.481 1.00 90.44 100 LEU A O 1
ATOM 836 N N . HIS A 1 101 ? 5.338 -11.705 -9.333 1.00 87.56 101 HIS A N 1
ATOM 837 C CA . HIS A 1 101 ? 5.714 -13.016 -8.803 1.00 87.56 101 HIS A CA 1
ATOM 838 C C . HIS A 1 101 ? 5.890 -14.043 -9.930 1.00 87.56 101 HIS A C 1
ATOM 840 O O . HIS A 1 101 ? 6.876 -14.778 -9.944 1.00 87.56 101 HIS A O 1
ATOM 846 N N . GLY A 1 102 ? 4.978 -14.064 -10.911 1.00 84.44 102 GLY A N 1
ATOM 847 C CA . GLY A 1 102 ? 5.070 -14.946 -12.079 1.00 84.44 102 GLY A CA 1
ATOM 848 C C . GLY A 1 102 ? 6.292 -14.685 -12.968 1.00 84.44 102 GLY A C 1
ATOM 849 O O . GLY A 1 102 ? 6.769 -15.607 -13.627 1.00 84.44 102 GLY A O 1
ATOM 850 N N . ASN A 1 103 ? 6.824 -13.459 -12.949 1.00 87.31 103 ASN A N 1
ATOM 851 C CA . ASN A 1 103 ? 7.996 -13.054 -13.727 1.00 87.31 103 ASN A CA 1
ATOM 852 C C . ASN A 1 103 ? 9.316 -13.080 -12.932 1.00 87.31 103 ASN A C 1
ATOM 854 O O . ASN A 1 103 ? 10.357 -12.755 -13.497 1.00 87.31 103 ASN A O 1
ATOM 858 N N . HIS A 1 104 ? 9.300 -13.456 -11.645 1.00 84.94 104 HIS A N 1
ATOM 859 C CA . HIS A 1 104 ? 10.457 -13.358 -10.739 1.00 84.94 104 HIS A CA 1
ATOM 860 C C . HIS A 1 104 ? 11.041 -11.933 -10.621 1.00 84.94 104 HIS A C 1
ATOM 862 O O . HIS A 1 104 ? 12.247 -11.758 -10.452 1.00 84.94 104 HIS A O 1
ATOM 868 N N . GLU A 1 105 ? 10.185 -10.911 -10.705 1.00 86.12 105 GLU A N 1
ATOM 869 C CA . GLU A 1 105 ? 10.570 -9.489 -10.658 1.00 86.12 105 GLU A CA 1
ATOM 870 C C . GLU A 1 105 ? 10.396 -8.855 -9.264 1.00 86.12 105 GLU A C 1
ATOM 872 O O . GLU A 1 105 ? 10.794 -7.708 -9.059 1.00 86.12 105 GLU A O 1
ATOM 877 N N . LEU A 1 106 ? 9.817 -9.585 -8.302 1.00 86.38 106 LEU A N 1
ATOM 878 C CA . LEU A 1 106 ? 9.724 -9.151 -6.904 1.00 86.38 106 LEU A CA 1
ATOM 879 C C . LEU A 1 106 ? 11.041 -9.396 -6.172 1.00 86.38 106 LEU A C 1
ATOM 881 O O . LEU A 1 106 ? 11.517 -10.530 -6.104 1.00 86.38 106 LEU A O 1
ATOM 885 N N . ASP A 1 107 ? 11.593 -8.343 -5.571 1.00 89.50 107 ASP A N 1
ATOM 886 C CA . ASP A 1 107 ? 12.584 -8.522 -4.515 1.00 89.50 107 ASP A CA 1
ATOM 887 C C . ASP A 1 107 ? 11.937 -9.074 -3.236 1.00 89.50 107 ASP A C 1
ATOM 889 O O . ASP A 1 107 ? 10.724 -8.989 -3.037 1.00 89.50 107 ASP A O 1
ATOM 893 N 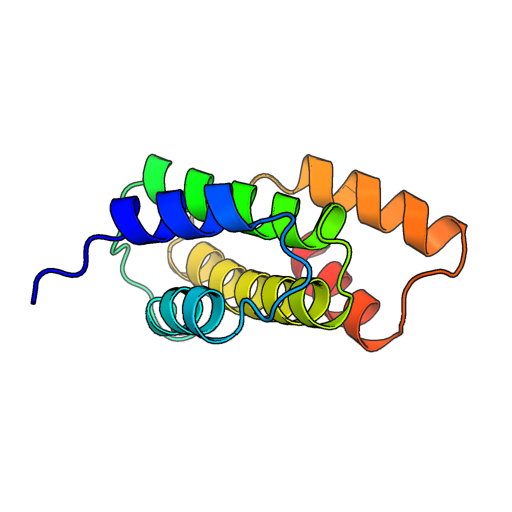N . GLN A 1 108 ? 12.764 -9.701 -2.396 1.00 89.94 108 GLN A N 1
ATOM 894 C CA . GLN A 1 108 ? 12.308 -10.443 -1.221 1.00 89.94 108 GLN A CA 1
ATOM 895 C C . GLN A 1 108 ? 11.576 -9.547 -0.213 1.00 89.94 108 GLN A C 1
ATOM 897 O O . GLN A 1 108 ? 10.546 -9.951 0.309 1.00 89.94 108 GLN A O 1
ATOM 902 N N . GLU A 1 109 ? 12.070 -8.329 0.008 1.00 89.38 109 GLU A N 1
ATOM 903 C CA . GLU A 1 109 ? 11.466 -7.359 0.927 1.00 89.38 109 GLU A CA 1
ATOM 904 C C . GLU A 1 109 ? 10.075 -6.929 0.444 1.00 89.38 109 GLU A C 1
ATOM 906 O O . GLU A 1 109 ? 9.100 -7.016 1.187 1.00 89.38 109 GLU A O 1
ATOM 911 N N . SER A 1 110 ? 9.949 -6.564 -0.838 1.00 92.75 110 SER A N 1
ATOM 912 C CA . SER A 1 110 ? 8.645 -6.222 -1.415 1.00 92.75 110 SER A CA 1
ATOM 913 C C . SER A 1 110 ? 7.670 -7.395 -1.355 1.00 92.75 110 SER A C 1
ATOM 915 O O . SER A 1 110 ? 6.473 -7.202 -1.157 1.00 92.75 110 SER A O 1
ATOM 917 N N . LYS A 1 111 ? 8.176 -8.617 -1.557 1.00 93.50 111 LYS A N 1
ATOM 918 C CA . LYS A 1 111 ? 7.370 -9.832 -1.486 1.00 93.50 111 LYS A CA 1
ATOM 919 C C . LYS A 1 111 ? 6.802 -10.036 -0.082 1.00 93.50 111 LYS A C 1
ATOM 921 O O . LYS A 1 111 ? 5.603 -10.248 0.025 1.00 93.50 111 LYS A O 1
ATOM 926 N N . GLU A 1 112 ? 7.633 -9.957 0.953 1.00 93.25 112 GLU A N 1
ATOM 927 C CA . GLU A 1 112 ? 7.209 -10.151 2.346 1.00 93.25 112 GLU A CA 1
ATOM 928 C C . GLU A 1 112 ? 6.093 -9.169 2.724 1.00 93.25 112 GLU A C 1
ATOM 930 O O . GLU A 1 112 ? 5.011 -9.599 3.119 1.00 93.25 112 GLU A O 1
ATOM 935 N N . ILE A 1 113 ? 6.283 -7.870 2.463 1.00 94.62 113 ILE A N 1
ATOM 936 C CA . ILE A 1 113 ? 5.275 -6.846 2.785 1.00 94.62 113 ILE A CA 1
ATOM 937 C C . ILE A 1 113 ? 3.963 -7.077 2.017 1.00 94.62 113 ILE A C 1
ATOM 939 O O . ILE A 1 113 ? 2.871 -6.964 2.577 1.00 94.62 113 ILE A O 1
ATOM 943 N N . LEU A 1 114 ? 4.041 -7.407 0.724 1.00 95.81 114 LEU A N 1
ATOM 944 C CA . LEU A 1 114 ? 2.846 -7.684 -0.075 1.00 95.81 114 LEU A CA 1
ATOM 945 C C . LEU A 1 114 ? 2.089 -8.915 0.420 1.00 95.81 114 LEU A C 1
ATOM 947 O O . LEU A 1 114 ? 0.861 -8.906 0.398 1.00 95.81 114 LEU A O 1
ATOM 951 N N . GLU A 1 115 ? 2.789 -9.968 0.836 1.00 94.81 115 GLU A N 1
ATOM 952 C CA . GLU A 1 115 ? 2.159 -11.187 1.344 1.00 94.81 115 GLU A CA 1
ATOM 953 C C . GLU A 1 115 ? 1.450 -10.934 2.679 1.00 94.81 115 GLU A C 1
ATOM 955 O O . GLU A 1 115 ? 0.315 -11.382 2.838 1.00 94.81 115 GLU A O 1
ATOM 960 N N . GLU A 1 116 ? 2.036 -10.137 3.575 1.00 94.12 116 GLU A N 1
ATOM 961 C CA . GLU A 1 116 ? 1.378 -9.707 4.818 1.00 94.12 116 GLU A CA 1
ATOM 962 C C . GLU A 1 116 ? 0.101 -8.897 4.537 1.00 94.12 116 GLU A C 1
ATOM 964 O O . GLU A 1 116 ? -0.962 -9.170 5.100 1.00 94.12 116 GLU A O 1
ATOM 969 N N . ILE A 1 117 ? 0.157 -7.949 3.593 1.00 95.38 117 ILE A N 1
ATOM 970 C CA . ILE A 1 117 ? -1.014 -7.153 3.197 1.00 95.38 117 ILE A CA 1
ATOM 971 C C . ILE A 1 117 ? -2.080 -8.020 2.514 1.00 95.38 117 ILE A C 1
ATOM 973 O O . ILE A 1 117 ? -3.272 -7.835 2.757 1.00 95.38 117 ILE A O 1
ATOM 977 N N . LEU A 1 118 ? -1.702 -8.915 1.599 1.00 95.19 118 LEU A N 1
ATOM 978 C CA . LEU A 1 118 ? -2.650 -9.648 0.752 1.00 95.19 118 LEU A CA 1
ATOM 979 C C . LEU A 1 118 ? -3.278 -10.854 1.449 1.00 95.19 118 LEU A C 1
ATOM 981 O O . LEU A 1 118 ? -4.430 -11.181 1.149 1.00 95.19 118 LEU A O 1
ATOM 985 N N . PHE A 1 119 ? -2.542 -11.503 2.350 1.00 92.56 119 PHE A N 1
ATOM 986 C CA . PHE A 1 119 ? -2.943 -12.768 2.966 1.00 92.56 119 PHE A CA 1
ATOM 987 C C . PHE A 1 119 ? -3.228 -12.678 4.464 1.00 92.56 119 PHE A C 1
ATOM 989 O O . PHE A 1 119 ? -3.659 -13.680 5.034 1.00 92.56 119 PHE A O 1
ATOM 996 N N . ASP A 1 120 ? -3.062 -11.501 5.069 1.00 84.50 120 ASP A N 1
ATOM 997 C CA . ASP A 1 120 ? -3.364 -11.243 6.483 1.00 84.50 120 ASP A CA 1
ATOM 998 C C . ASP A 1 120 ? -2.546 -12.144 7.428 1.00 84.50 120 ASP A C 1
ATOM 1000 O O . ASP A 1 120 ? -3.077 -12.649 8.423 1.00 84.50 120 ASP A O 1
ATOM 1004 N N . ILE A 1 121 ? -1.279 -12.392 7.069 1.00 68.50 121 ILE A N 1
ATOM 1005 C CA . ILE A 1 121 ? -0.345 -13.293 7.771 1.00 68.50 121 ILE A CA 1
ATOM 1006 C C . ILE A 1 121 ? 0.613 -12.564 8.706 1.00 68.50 121 ILE A C 1
ATOM 1008 O O . ILE A 1 121 ? 0.911 -11.383 8.439 1.00 68.50 121 ILE A O 1
#